Protein AF-A0A933F977-F1 (afdb_monomer)

Secondary structure (DSSP, 8-state):
-B-SSSPPPTT-GGGTSTTSPPPEEEE-----SSSSP-SS-S--EEEEEEEE-SS-EEEEEE---SS------TTT-PPPEEEEEEESSSSSPPPPTTT-BTTB-EEEEEEE---

Foldseek 3Di:
DEDADDDDDLPDCLCVDPVHFDKDKDFDAWDPPDPPTDHDDPWGIKIWGWYYYPPDIDIHIDTDDPDQQQDDDPPDGAWDKDKDKAWPDPDDDAADPVQGDVVGHIDIDMDTNYD

Nearest PDB structures (foldseek):
  7b04-assembly3_I  TM=8.102E-01  e=3.151E-04  Candidatus Kuenenia stuttgartensis
  4azr-assembly1_B  TM=4.625E-01  e=5.822E+00  Homo sapiens

Structure (mmCIF, N/CA/C/O backbone):
data_AF-A0A933F977-F1
#
_entry.id   AF-A0A933F977-F1
#
loop_
_atom_site.group_PDB
_atom_site.id
_atom_site.type_symbol
_atom_site.label_atom_id
_atom_site.label_alt_id
_atom_site.label_comp_id
_atom_site.label_asym_id
_atom_site.label_entity_id
_atom_site.label_seq_id
_atom_site.pdbx_PDB_ins_code
_atom_site.Cartn_x
_atom_site.Cartn_y
_atom_site.Cartn_z
_atom_site.occupancy
_atom_site.B_iso_or_equiv
_atom_site.auth_seq_id
_atom_site.auth_comp_id
_atom_site.auth_asym_id
_atom_site.auth_atom_id
_atom_site.pdbx_PDB_model_num
ATOM 1 N N . MET A 1 1 ? -6.586 -6.369 12.098 1.00 90.62 1 MET A N 1
ATOM 2 C CA . MET A 1 1 ? -6.447 -6.244 13.569 1.00 90.62 1 MET A CA 1
ATOM 3 C C . MET A 1 1 ? -7.157 -4.971 14.011 1.00 90.62 1 MET A C 1
ATOM 5 O O . MET A 1 1 ? -7.206 -4.042 13.213 1.00 90.62 1 MET A O 1
ATOM 9 N N . THR A 1 2 ? -7.728 -4.933 15.217 1.00 93.75 2 THR A N 1
ATOM 10 C CA . THR A 1 2 ? -8.335 -3.710 15.776 1.00 93.75 2 THR A CA 1
ATOM 11 C C . THR A 1 2 ? -7.448 -3.184 16.901 1.00 93.75 2 THR A C 1
ATOM 13 O O . THR A 1 2 ? -6.996 -3.985 17.719 1.00 93.75 2 THR A O 1
ATOM 16 N N . VAL A 1 3 ? -7.206 -1.876 16.943 1.00 93.94 3 VAL A N 1
ATOM 17 C CA . VAL A 1 3 ? -6.498 -1.192 18.038 1.00 93.94 3 VAL A CA 1
ATOM 18 C C . VAL A 1 3 ? -7.457 -0.266 18.783 1.00 93.94 3 VAL A C 1
ATOM 20 O O . VAL A 1 3 ? -8.381 0.278 18.185 1.00 93.94 3 VAL A O 1
ATOM 23 N N . SER A 1 4 ? -7.258 -0.104 20.091 1.00 90.12 4 SER A N 1
ATOM 24 C CA . SER A 1 4 ? -8.138 0.690 20.964 1.00 90.12 4 SER A CA 1
ATOM 25 C C . SER A 1 4 ? -7.780 2.180 21.039 1.00 90.12 4 SER A C 1
ATOM 27 O O . SER A 1 4 ? -8.448 2.929 21.739 1.00 90.12 4 SER A O 1
ATOM 29 N N . GLY A 1 5 ? -6.705 2.608 20.380 1.00 90.00 5 GLY A N 1
ATOM 30 C CA . GLY A 1 5 ? -6.194 3.979 20.419 1.00 90.00 5 GLY A CA 1
ATOM 31 C C . GLY A 1 5 ? -5.757 4.466 19.035 1.00 90.00 5 GLY A C 1
ATOM 32 O O . GLY A 1 5 ? -6.138 3.849 18.034 1.00 90.00 5 GLY A O 1
ATOM 33 N N . PRO A 1 6 ? -4.964 5.553 18.961 1.00 92.94 6 PRO A N 1
ATOM 34 C CA . PRO A 1 6 ? -4.439 6.038 17.689 1.00 92.94 6 PRO A CA 1
ATOM 35 C C . PRO A 1 6 ? -3.586 4.962 17.016 1.00 92.94 6 PRO A C 1
ATOM 37 O O . PRO A 1 6 ? -2.888 4.192 17.684 1.00 92.94 6 PRO A O 1
ATOM 40 N N . ILE A 1 7 ? -3.647 4.906 15.687 1.00 95.69 7 ILE A N 1
ATOM 41 C 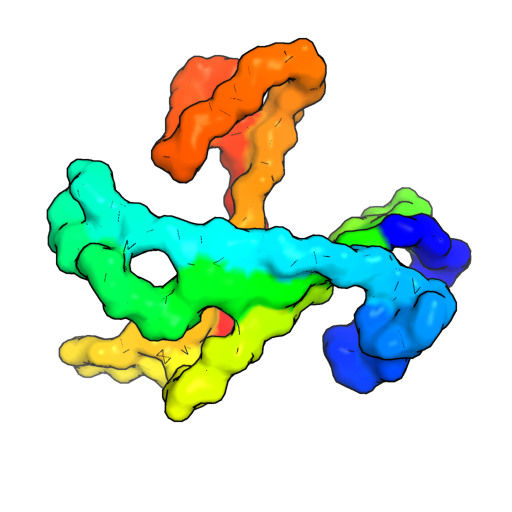CA . ILE A 1 7 ? -2.840 3.957 14.924 1.00 95.69 7 ILE A CA 1
ATOM 42 C C . ILE A 1 7 ? -1.362 4.386 15.003 1.00 95.69 7 ILE A C 1
ATOM 44 O O . ILE A 1 7 ? -1.061 5.551 14.731 1.00 95.69 7 ILE A O 1
ATOM 48 N N . PRO A 1 8 ? -0.429 3.478 15.356 1.00 94.25 8 PRO A N 1
ATOM 49 C CA . PRO A 1 8 ? 0.993 3.804 15.414 1.00 94.25 8 PRO A CA 1
ATOM 50 C C . PRO A 1 8 ? 1.556 4.262 14.065 1.00 94.25 8 PRO A C 1
ATOM 52 O O . PRO A 1 8 ? 1.159 3.770 13.006 1.00 94.25 8 PRO A O 1
ATOM 55 N N . GLY A 1 9 ? 2.523 5.180 14.108 1.00 93.81 9 GLY A N 1
ATOM 56 C CA . GLY A 1 9 ? 3.193 5.689 12.910 1.00 93.81 9 GLY A CA 1
ATOM 57 C C . GLY A 1 9 ? 3.961 4.603 12.146 1.00 93.81 9 GLY A C 1
ATOM 58 O O . GLY A 1 9 ? 4.246 3.530 12.673 1.00 93.81 9 GLY A O 1
ATOM 59 N N . ALA A 1 10 ? 4.331 4.888 10.896 1.00 90.94 10 ALA A N 1
ATOM 60 C CA . ALA A 1 10 ? 4.970 3.912 10.005 1.00 90.94 10 ALA A CA 1
ATOM 61 C C . ALA A 1 10 ? 6.310 3.349 10.532 1.00 90.94 10 ALA A C 1
ATOM 63 O O . ALA A 1 10 ? 6.654 2.212 10.231 1.00 90.94 10 ALA A O 1
ATOM 64 N N . GLY A 1 11 ? 7.057 4.120 11.331 1.00 93.19 11 GLY A N 1
ATOM 65 C CA . GLY A 1 11 ? 8.320 3.680 11.940 1.00 93.19 11 GLY A CA 1
ATOM 66 C C . GLY A 1 11 ? 8.170 2.885 13.243 1.00 93.19 11 GLY A C 1
ATOM 67 O O . GLY A 1 11 ? 9.178 2.516 13.841 1.00 93.19 11 GLY A O 1
ATOM 68 N N . ASP A 1 12 ? 6.944 2.656 13.721 1.00 96.31 12 ASP A N 1
ATOM 69 C CA . ASP A 1 12 ? 6.707 1.997 15.004 1.00 96.31 12 ASP A CA 1
ATOM 70 C C . ASP A 1 12 ? 6.934 0.468 14.916 1.00 96.31 12 ASP A C 1
ATOM 72 O O . ASP A 1 12 ? 6.395 -0.179 14.008 1.00 96.31 12 ASP A O 1
ATOM 76 N N . PRO A 1 13 ? 7.669 -0.152 15.865 1.00 95.50 13 PRO A N 1
ATOM 77 C CA . PRO A 1 13 ? 7.867 -1.604 15.907 1.00 95.50 13 PRO A CA 1
ATOM 78 C C . PRO A 1 13 ? 6.573 -2.420 15.975 1.00 95.50 13 PRO A C 1
ATOM 80 O O . PRO A 1 13 ? 6.586 -3.609 15.657 1.00 95.50 13 PRO A O 1
ATOM 83 N N . PHE A 1 14 ? 5.452 -1.811 16.370 1.00 95.31 14 PHE A N 1
ATOM 84 C CA . PHE A 1 14 ? 4.122 -2.411 16.341 1.00 95.31 14 PHE A CA 1
ATOM 85 C C . PHE A 1 14 ? 3.852 -3.184 15.043 1.00 95.31 14 PHE A C 1
ATOM 87 O O . PHE A 1 14 ? 3.374 -4.318 15.107 1.00 95.31 14 PHE A O 1
ATOM 94 N N . TRP A 1 15 ? 4.219 -2.621 13.885 1.00 95.88 15 TRP A N 1
ATOM 95 C CA . TRP A 1 15 ? 3.963 -3.216 12.571 1.00 95.88 15 TRP A CA 1
ATOM 96 C C . TRP A 1 15 ? 4.728 -4.517 12.314 1.00 95.88 15 TRP A C 1
ATOM 98 O O . TRP A 1 15 ? 4.240 -5.356 11.565 1.00 95.88 15 TRP A O 1
ATOM 108 N N . THR A 1 16 ? 5.897 -4.709 12.925 1.00 94.56 16 THR A N 1
ATOM 109 C CA . THR A 1 16 ? 6.760 -5.888 12.713 1.00 94.56 16 THR A CA 1
ATOM 110 C C . THR A 1 16 ? 6.856 -6.793 13.941 1.00 94.56 16 THR A C 1
ATOM 112 O O . THR A 1 16 ? 7.468 -7.860 13.884 1.00 94.56 16 THR A O 1
ATOM 115 N N . SER A 1 17 ? 6.242 -6.394 15.056 1.00 93.75 17 SER A N 1
ATOM 116 C CA . SER A 1 17 ? 6.259 -7.158 16.299 1.00 93.75 17 SER A CA 1
ATOM 117 C C . SER A 1 17 ? 5.462 -8.471 16.188 1.00 93.75 17 SER A C 1
ATOM 119 O O . SER A 1 17 ? 4.456 -8.524 15.477 1.00 93.75 17 SER A O 1
ATOM 121 N N . PRO A 1 18 ? 5.825 -9.528 16.944 1.00 91.31 18 PRO A N 1
ATOM 122 C CA . PRO A 1 18 ? 5.075 -10.790 16.946 1.00 91.31 18 PRO A CA 1
ATOM 123 C C . PRO A 1 18 ? 3.596 -10.664 17.352 1.00 91.31 18 PRO A C 1
ATOM 125 O O . PRO A 1 18 ? 2.782 -11.493 16.957 1.00 91.31 18 PRO A O 1
ATOM 128 N N . G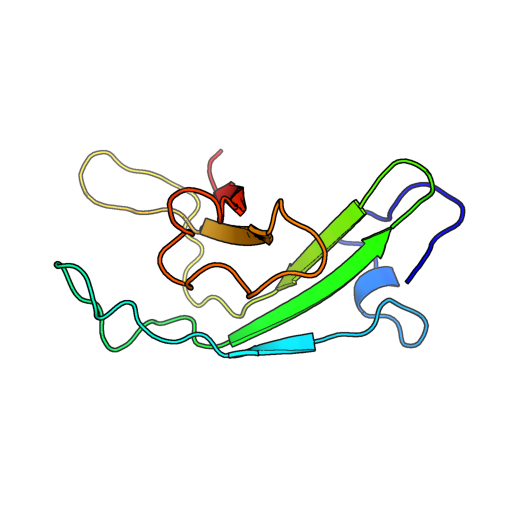LY A 1 19 ? 3.245 -9.644 18.145 1.00 91.31 19 GLY A N 1
ATOM 129 C CA . GLY A 1 19 ? 1.862 -9.328 18.531 1.00 91.31 19 GLY A CA 1
ATOM 130 C C . GLY A 1 19 ? 1.170 -8.313 17.614 1.00 91.31 19 GLY A C 1
ATOM 131 O O . GLY A 1 19 ? 0.058 -7.880 17.916 1.00 91.31 19 GLY A O 1
ATOM 132 N N . GLY A 1 20 ? 1.840 -7.900 16.539 1.00 93.38 20 GLY A N 1
ATOM 133 C CA . GLY A 1 20 ? 1.376 -6.899 15.594 1.00 93.38 20 GLY A CA 1
ATOM 134 C C . GLY A 1 20 ? 0.367 -7.428 14.571 1.00 93.38 20 GLY A C 1
ATOM 135 O O . GLY A 1 20 ? -0.104 -8.570 14.642 1.00 93.38 20 GLY A O 1
ATOM 136 N N . PRO A 1 21 ? 0.005 -6.592 13.586 1.00 96.31 21 PRO A N 1
ATOM 137 C CA . PRO A 1 21 ? -0.918 -6.989 12.540 1.00 96.31 21 PRO A CA 1
ATOM 138 C C . PRO A 1 21 ? -0.322 -8.075 11.647 1.00 96.31 21 PRO A C 1
ATOM 140 O O . PRO A 1 21 ? 0.850 -8.051 11.283 1.00 96.31 21 PRO A O 1
ATOM 143 N N . ARG A 1 22 ? -1.179 -9.014 11.237 1.00 95.69 22 ARG A N 1
ATOM 144 C CA . ARG A 1 22 ? -0.804 -10.084 10.314 1.00 95.69 22 ARG A CA 1
ATOM 145 C C . ARG A 1 22 ? -0.300 -9.509 8.991 1.00 95.69 22 ARG A C 1
ATOM 147 O O . ARG A 1 22 ? -0.992 -8.708 8.364 1.00 95.69 22 ARG A O 1
ATOM 154 N N . GLU A 1 23 ? 0.850 -10.007 8.558 1.00 96.06 23 GLU A N 1
ATOM 155 C CA . GLU A 1 23 ? 1.394 -9.760 7.228 1.00 96.06 23 GLU A CA 1
ATOM 156 C C . GLU A 1 23 ? 0.731 -10.647 6.173 1.00 96.06 23 GLU A C 1
ATOM 158 O O . GLU A 1 23 ? 0.498 -11.843 6.384 1.00 96.06 23 GLU A O 1
ATOM 163 N N . ILE A 1 24 ? 0.446 -10.045 5.022 1.00 96.44 24 ILE A N 1
ATOM 164 C CA . ILE A 1 24 ? 0.044 -10.730 3.800 1.00 96.44 24 ILE A CA 1
ATOM 165 C C . ILE A 1 24 ? 1.002 -10.309 2.688 1.00 96.44 24 ILE A C 1
ATOM 167 O O . ILE A 1 24 ? 1.156 -9.126 2.400 1.00 96.44 24 ILE A O 1
ATOM 171 N N . ALA A 1 25 ? 1.613 -11.297 2.046 1.00 96.38 25 ALA A N 1
ATOM 172 C CA . ALA A 1 25 ? 2.348 -11.112 0.807 1.00 96.38 25 ALA A CA 1
ATOM 173 C C . ALA A 1 25 ? 1.371 -11.015 -0.373 1.00 96.38 25 ALA A C 1
ATOM 175 O O . ALA A 1 25 ? 0.544 -11.910 -0.557 1.00 96.38 25 ALA A O 1
ATOM 176 N N . ALA A 1 26 ? 1.496 -9.964 -1.180 1.00 94.75 26 ALA A N 1
ATOM 177 C CA . ALA A 1 26 ? 0.813 -9.836 -2.459 1.00 94.75 26 ALA A CA 1
ATOM 178 C C . ALA A 1 26 ? 1.842 -9.889 -3.592 1.00 94.75 26 ALA A C 1
ATOM 180 O O . ALA A 1 26 ? 2.754 -9.064 -3.650 1.00 94.75 26 ALA A O 1
ATOM 181 N N . GLU A 1 27 ? 1.690 -10.871 -4.477 1.00 94.81 27 GLU A N 1
ATOM 182 C CA . GLU A 1 27 ? 2.484 -10.983 -5.701 1.00 94.81 27 GLU A CA 1
ATOM 183 C C . GLU A 1 27 ? 1.915 -10.029 -6.761 1.00 94.81 27 GLU A C 1
ATOM 185 O O . GLU A 1 27 ? 0.697 -9.933 -6.941 1.00 94.81 27 GLU A O 1
ATOM 190 N N . LEU A 1 28 ? 2.795 -9.317 -7.460 1.00 92.19 28 LEU A N 1
ATOM 191 C CA . LEU A 1 28 ? 2.447 -8.328 -8.474 1.00 92.19 28 LEU A CA 1
ATOM 192 C C . LEU A 1 28 ? 2.770 -8.857 -9.872 1.00 92.19 28 LEU A C 1
ATOM 194 O O . LEU A 1 28 ? 3.882 -9.306 -10.153 1.00 92.19 28 LEU A O 1
ATOM 198 N N . GLY A 1 29 ? 1.781 -8.771 -10.760 1.00 89.06 29 GLY A N 1
ATOM 199 C CA . GLY A 1 29 ? 1.937 -9.060 -12.182 1.00 89.06 29 GLY A CA 1
ATOM 200 C C . GLY A 1 29 ? 2.170 -7.791 -13.011 1.00 89.06 29 GLY A C 1
ATOM 201 O O . GLY A 1 29 ? 1.751 -6.706 -12.604 1.00 89.06 29 GLY A O 1
ATOM 202 N N . PRO A 1 30 ? 2.804 -7.905 -14.191 1.00 88.38 30 PRO A N 1
ATOM 203 C CA . PRO A 1 30 ? 2.920 -6.793 -15.128 1.00 88.38 30 PRO A CA 1
ATOM 204 C C . PRO A 1 30 ? 1.555 -6.347 -15.669 1.00 88.38 30 PRO A C 1
ATOM 206 O O . PRO A 1 30 ? 0.668 -7.171 -15.904 1.00 88.38 30 PRO A O 1
ATOM 209 N N . GLN A 1 31 ? 1.423 -5.053 -15.977 1.00 84.75 31 GLN A N 1
ATOM 210 C CA . GLN A 1 31 ? 0.341 -4.569 -16.833 1.00 84.75 31 GLN A CA 1
ATOM 211 C C . GLN A 1 31 ? 0.674 -4.892 -18.297 1.00 84.75 31 GLN A C 1
ATOM 213 O O . GLN A 1 31 ? 1.598 -4.319 -18.877 1.00 84.75 31 GLN A O 1
ATOM 218 N N . LEU A 1 32 ? -0.085 -5.816 -18.890 1.00 85.12 32 LEU A N 1
ATOM 219 C CA . LEU A 1 32 ? 0.086 -6.275 -20.274 1.00 85.12 32 LEU A CA 1
ATOM 220 C C . LEU A 1 32 ? -1.100 -5.920 -21.185 1.00 85.12 32 LEU A C 1
ATOM 222 O O . LEU A 1 32 ? -1.069 -6.228 -22.372 1.00 85.12 32 LEU A O 1
ATOM 226 N N . ILE A 1 33 ? -2.151 -5.282 -20.666 1.00 82.81 33 ILE A N 1
ATOM 227 C CA . ILE A 1 33 ? -3.376 -5.004 -21.433 1.00 82.81 33 ILE A CA 1
ATOM 228 C C . ILE A 1 33 ? -3.235 -3.725 -22.272 1.00 82.81 33 ILE A C 1
ATOM 230 O O . ILE A 1 33 ? -3.680 -3.677 -23.415 1.00 82.81 33 ILE A O 1
ATOM 234 N N . THR A 1 34 ? -2.606 -2.687 -21.719 1.00 74.31 34 THR A N 1
ATOM 235 C CA . THR A 1 34 ? -2.502 -1.353 -22.332 1.00 74.31 34 THR A CA 1
ATOM 236 C C . THR A 1 34 ? -1.067 -1.040 -22.744 1.0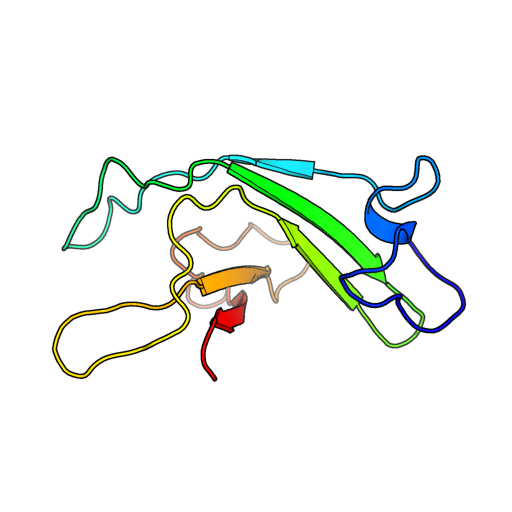0 74.31 34 THR A C 1
ATOM 238 O O . THR A 1 34 ? -0.143 -1.298 -21.978 1.00 74.31 34 THR A O 1
ATOM 241 N N . ASN A 1 35 ? -0.872 -0.437 -23.921 1.00 80.31 35 ASN A N 1
ATOM 242 C CA . ASN A 1 35 ? 0.432 0.091 -24.333 1.00 80.31 35 ASN A CA 1
ATOM 243 C C . ASN A 1 35 ? 0.708 1.460 -23.682 1.00 80.31 35 ASN A C 1
ATOM 245 O O . ASN A 1 35 ? -0.223 2.262 -23.584 1.00 80.31 35 ASN A O 1
ATOM 249 N N . PRO A 1 36 ? 1.966 1.770 -23.314 1.00 79.88 36 PRO A N 1
ATOM 250 C CA . PRO A 1 36 ? 3.157 0.917 -23.411 1.00 79.88 36 PRO A CA 1
ATOM 251 C C . PRO A 1 36 ? 3.169 -0.209 -22.362 1.00 79.88 36 PRO A C 1
ATOM 253 O O . PRO A 1 36 ? 2.807 0.002 -21.209 1.00 79.88 36 PRO A O 1
ATOM 256 N N . GLN A 1 37 ? 3.601 -1.405 -22.769 1.00 83.69 37 GLN A N 1
ATOM 257 C CA . GLN A 1 37 ? 3.713 -2.569 -21.884 1.00 83.69 37 GLN A CA 1
ATOM 258 C C . GLN A 1 37 ? 5.075 -2.608 -21.185 1.00 83.69 37 GLN A C 1
ATOM 260 O O . GLN A 1 37 ? 6.102 -2.296 -21.789 1.00 83.69 37 GLN A O 1
ATOM 265 N N . TRP A 1 38 ? 5.090 -3.086 -19.939 1.00 80.25 38 TRP A N 1
ATOM 266 C CA . TRP A 1 38 ? 6.316 -3.357 -19.187 1.00 80.25 38 TRP A CA 1
ATOM 267 C C . TRP A 1 38 ? 6.272 -4.780 -18.603 1.00 80.25 38 TRP A C 1
ATOM 269 O O . TRP A 1 38 ? 5.765 -4.986 -17.499 1.00 80.25 38 TRP A O 1
ATOM 279 N N . PRO A 1 39 ? 6.766 -5.796 -19.334 1.00 83.81 39 PRO A N 1
ATOM 280 C CA . PRO A 1 39 ? 6.559 -7.197 -18.965 1.00 83.81 39 PRO A CA 1
ATOM 281 C C . PRO A 1 39 ? 7.396 -7.675 -17.773 1.00 83.81 39 PRO A C 1
ATOM 283 O O . PRO A 1 39 ? 7.056 -8.687 -17.167 1.00 83.81 39 PRO A O 1
ATOM 286 N N . ASN A 1 40 ? 8.478 -6.974 -17.421 1.00 85.62 40 ASN A N 1
ATOM 287 C CA . ASN A 1 40 ? 9.358 -7.352 -16.312 1.00 85.62 40 ASN A CA 1
ATOM 288 C C . ASN A 1 40 ? 9.470 -6.211 -15.285 1.00 85.62 40 ASN A C 1
ATOM 290 O O . ASN A 1 40 ? 10.486 -5.511 -15.271 1.00 85.62 40 ASN A O 1
ATOM 294 N N . PRO A 1 41 ? 8.430 -5.972 -14.464 1.00 86.81 41 PRO A N 1
ATOM 295 C CA . PRO A 1 41 ? 8.475 -4.963 -13.411 1.00 86.81 41 PRO A CA 1
ATOM 296 C C . PRO A 1 41 ? 9.579 -5.297 -12.402 1.00 86.81 41 PRO A C 1
ATOM 298 O O . PRO A 1 41 ? 9.838 -6.470 -12.115 1.00 86.81 41 PRO A O 1
ATOM 301 N N . SER A 1 42 ? 10.241 -4.259 -11.887 1.00 88.75 42 SER A N 1
ATOM 302 C CA . SER A 1 42 ? 11.272 -4.384 -10.851 1.00 88.75 42 SER A CA 1
ATOM 303 C C . SER A 1 42 ? 10.674 -4.893 -9.539 1.00 88.75 42 SER A C 1
ATOM 305 O O . SER A 1 42 ? 11.231 -5.799 -8.924 1.00 88.75 42 SER A O 1
ATOM 307 N N . ILE A 1 43 ? 9.502 -4.375 -9.165 1.00 92.25 43 ILE A N 1
ATOM 308 C CA . ILE A 1 43 ? 8.772 -4.780 -7.963 1.00 92.25 43 ILE A CA 1
ATOM 309 C C . ILE A 1 43 ? 7.788 -5.895 -8.311 1.00 92.25 43 ILE A C 1
ATOM 311 O O . ILE A 1 43 ? 6.869 -5.713 -9.109 1.00 92.25 43 ILE A O 1
ATOM 315 N N . LYS A 1 44 ? 7.983 -7.065 -7.700 1.00 93.31 44 LYS A N 1
ATOM 316 C CA . LYS A 1 44 ? 7.179 -8.276 -7.956 1.00 93.31 44 LYS A CA 1
ATOM 317 C C . LYS A 1 44 ? 6.347 -8.706 -6.761 1.00 93.31 44 LYS A C 1
ATOM 319 O O . LYS A 1 44 ? 5.502 -9.581 -6.890 1.00 93.31 44 LYS A O 1
ATOM 324 N N . LYS A 1 45 ? 6.586 -8.101 -5.602 1.00 95.12 45 LYS A N 1
ATOM 325 C CA . LYS A 1 45 ? 5.959 -8.486 -4.350 1.00 95.12 45 LYS A CA 1
ATOM 326 C C . LYS A 1 45 ? 5.910 -7.308 -3.398 1.00 95.12 45 LYS A C 1
ATOM 328 O O . LYS A 1 45 ? 6.870 -6.546 -3.310 1.00 95.12 45 LYS A O 1
ATOM 333 N N . VAL A 1 46 ? 4.814 -7.212 -2.657 1.00 96.75 46 VAL A N 1
ATOM 334 C CA . VAL A 1 46 ? 4.652 -6.267 -1.550 1.00 96.75 46 VAL A CA 1
ATOM 335 C C . VAL A 1 46 ? 4.153 -7.002 -0.311 1.00 96.75 46 VAL A C 1
ATOM 337 O O . VAL A 1 46 ? 3.403 -7.978 -0.408 1.00 96.75 46 VAL A O 1
ATOM 340 N N . ALA A 1 47 ? 4.570 -6.542 0.861 1.00 97.00 47 ALA A N 1
ATOM 341 C CA . ALA A 1 47 ? 4.049 -6.985 2.145 1.00 97.00 47 ALA A CA 1
ATOM 342 C C . ALA A 1 47 ? 3.020 -5.970 2.651 1.00 97.00 47 ALA A C 1
ATOM 344 O O . ALA A 1 47 ? 3.281 -4.767 2.696 1.00 97.00 47 ALA A O 1
ATOM 345 N N . LEU A 1 48 ? 1.846 -6.464 3.032 1.00 96.81 48 LEU A N 1
ATOM 346 C CA . LEU A 1 48 ? 0.709 -5.670 3.479 1.00 96.81 48 LEU A CA 1
ATOM 347 C C . LEU A 1 48 ? 0.341 -6.037 4.910 1.00 96.81 48 LEU A C 1
ATOM 349 O O . LEU A 1 48 ? 0.231 -7.215 5.258 1.00 96.81 48 LEU A O 1
ATOM 353 N N . ARG A 1 49 ? 0.070 -5.024 5.726 1.00 97.19 49 ARG A N 1
ATOM 354 C CA . ARG A 1 49 ? -0.549 -5.166 7.047 1.00 97.19 49 ARG A CA 1
ATOM 355 C C . ARG A 1 49 ? -1.675 -4.154 7.169 1.00 97.19 49 ARG A C 1
ATOM 357 O O . ARG A 1 49 ? -1.541 -3.025 6.716 1.00 97.19 49 ARG A O 1
ATOM 364 N N . ALA A 1 50 ? -2.786 -4.549 7.782 1.00 96.38 50 ALA A N 1
ATOM 365 C CA . ALA A 1 50 ? -3.950 -3.680 7.924 1.00 96.38 50 ALA A CA 1
ATOM 366 C C . ALA A 1 50 ? -4.464 -3.648 9.364 1.00 96.38 50 ALA A C 1
ATOM 368 O O . ALA A 1 50 ? -4.674 -4.684 10.019 1.00 96.38 50 ALA A O 1
ATOM 369 N N . VAL A 1 51 ? -4.700 -2.433 9.840 1.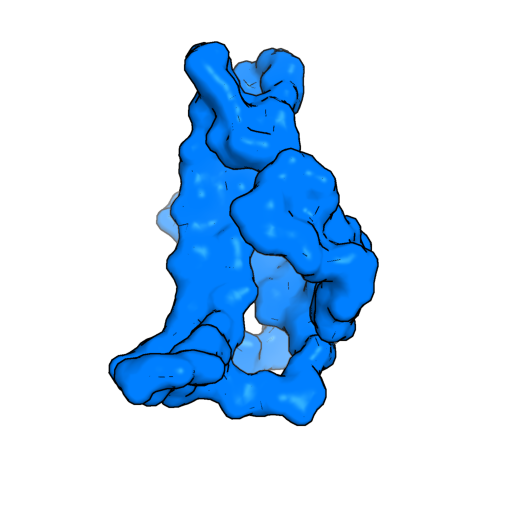00 97.00 51 VAL A N 1
ATOM 370 C CA . VAL A 1 51 ? -5.198 -2.147 11.182 1.00 97.00 51 VAL A CA 1
ATOM 371 C C . VAL A 1 51 ? -6.324 -1.141 11.078 1.00 97.00 51 VAL A C 1
ATOM 373 O O . VAL A 1 51 ? -6.296 -0.252 10.233 1.00 97.00 51 VAL A O 1
ATOM 376 N N . ARG A 1 52 ? -7.317 -1.285 11.948 1.00 96.31 52 ARG A N 1
ATOM 377 C CA . ARG A 1 52 ? -8.362 -0.283 12.124 1.00 96.31 52 ARG A CA 1
ATOM 378 C C . ARG A 1 52 ? -8.470 0.126 13.587 1.00 96.31 52 ARG A C 1
ATOM 380 O O . ARG A 1 52 ? -8.258 -0.710 14.469 1.00 96.31 52 ARG A O 1
ATOM 387 N N . SER A 1 53 ? -8.826 1.374 13.824 1.00 95.00 53 SER A N 1
ATOM 388 C CA . SER A 1 53 ? -9.338 1.864 15.101 1.00 95.00 53 SER A CA 1
ATOM 389 C C . SER A 1 53 ? -10.861 2.028 14.998 1.00 95.00 53 SER A C 1
ATOM 391 O O . SER A 1 53 ? -11.494 1.490 14.083 1.00 95.00 53 SER A O 1
ATOM 393 N N . GLU A 1 54 ? -11.470 2.739 15.945 1.00 93.31 54 GLU A N 1
ATOM 394 C CA . GLU A 1 54 ? -12.892 3.091 15.875 1.00 93.31 54 GLU A CA 1
ATOM 395 C C . GLU A 1 54 ? -13.198 4.106 14.762 1.00 93.31 54 GLU A C 1
ATOM 397 O O . GLU A 1 54 ? -14.296 4.089 14.211 1.00 93.31 54 GLU A O 1
ATOM 402 N N . SER A 1 55 ? -12.230 4.955 14.405 1.00 93.94 55 SER A N 1
ATOM 403 C CA . SER A 1 55 ? -12.415 6.070 13.466 1.00 93.94 55 SER A CA 1
ATOM 404 C C . SER A 1 55 ? -11.538 5.996 12.217 1.00 93.94 55 SER A C 1
ATOM 406 O O . SER A 1 55 ? -11.785 6.729 11.264 1.00 93.94 55 SER A O 1
ATOM 408 N N . GLU A 1 56 ? -10.513 5.144 12.205 1.00 95.12 56 GLU A N 1
ATOM 409 C CA . GLU A 1 56 ? -9.497 5.125 11.153 1.00 95.12 56 GLU A CA 1
ATOM 410 C C . GLU A 1 56 ? -9.194 3.707 10.678 1.00 95.12 56 GLU A C 1
ATOM 412 O O . GLU A 1 56 ? -9.362 2.716 11.393 1.00 95.12 56 GLU A O 1
ATOM 417 N N . ILE A 1 57 ? -8.678 3.618 9.459 1.00 94.94 57 ILE A N 1
ATOM 418 C CA . ILE A 1 57 ? -8.047 2.419 8.924 1.00 94.94 57 ILE A CA 1
ATOM 419 C C . ILE A 1 57 ? -6.698 2.820 8.341 1.00 94.94 57 ILE A C 1
ATOM 421 O O . ILE A 1 57 ? -6.577 3.841 7.668 1.00 94.94 57 ILE A O 1
ATOM 425 N N . ALA A 1 58 ? -5.692 1.994 8.590 1.00 95.75 58 ALA A N 1
ATOM 426 C CA . ALA A 1 58 ? -4.372 2.141 8.014 1.00 95.75 58 ALA A CA 1
ATOM 427 C C . ALA A 1 58 ? -3.965 0.846 7.324 1.00 95.75 58 ALA A C 1
ATOM 429 O O . ALA A 1 58 ? -4.163 -0.260 7.846 1.00 95.75 58 ALA A O 1
ATOM 430 N N . VAL A 1 59 ? -3.358 1.011 6.154 1.00 96.50 59 VAL A N 1
ATOM 431 C CA . VAL A 1 59 ? -2.691 -0.063 5.431 1.00 96.50 59 VAL A CA 1
ATOM 432 C C . VAL A 1 59 ? -1.214 0.277 5.385 1.00 96.50 59 VAL A C 1
ATOM 434 O O . VAL A 1 59 ? -0.812 1.283 4.809 1.00 96.50 59 VAL A O 1
AT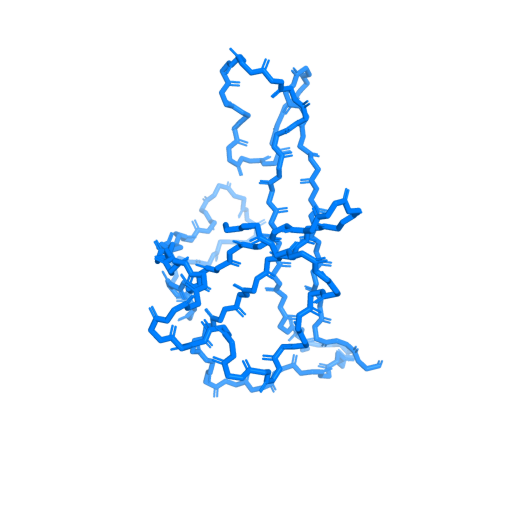OM 437 N N . PHE A 1 60 ? -0.418 -0.565 6.023 1.00 96.50 60 PHE A N 1
ATOM 438 C CA . PHE A 1 60 ? 1.027 -0.479 6.012 1.00 96.50 60 PHE A CA 1
ATOM 439 C C . PHE A 1 60 ? 1.558 -1.359 4.886 1.00 96.50 60 PHE A C 1
ATOM 441 O O . PHE A 1 60 ? 1.307 -2.568 4.863 1.00 96.50 60 PHE A O 1
ATOM 448 N N . VAL A 1 61 ? 2.252 -0.729 3.943 1.00 96.06 61 VAL A N 1
ATOM 449 C CA . VAL A 1 61 ? 2.790 -1.365 2.740 1.00 96.06 61 VAL A CA 1
ATOM 450 C C . VAL A 1 61 ? 4.307 -1.284 2.785 1.00 96.06 61 VAL A C 1
ATOM 452 O O . VAL A 1 61 ? 4.860 -0.223 3.061 1.00 96.06 61 VAL A O 1
ATOM 455 N N . GLN A 1 62 ? 4.970 -2.401 2.506 1.00 94.88 62 GLN A N 1
ATOM 456 C CA . GLN A 1 62 ? 6.422 -2.471 2.371 1.00 94.88 62 GLN A CA 1
ATOM 457 C C . GLN A 1 62 ? 6.793 -3.211 1.092 1.00 94.88 62 GLN A C 1
ATOM 459 O O . GLN A 1 62 ? 6.169 -4.216 0.742 1.00 94.88 62 GLN A O 1
ATOM 464 N N . TRP A 1 63 ? 7.834 -2.739 0.422 1.00 94.31 63 TRP A N 1
ATOM 465 C CA . TRP A 1 63 ? 8.463 -3.410 -0.707 1.00 94.31 63 TRP A CA 1
ATOM 466 C C . TRP A 1 63 ? 9.970 -3.184 -0.650 1.00 94.31 63 TRP A C 1
ATOM 468 O O . TRP A 1 63 ? 10.436 -2.223 -0.039 1.00 94.31 63 TRP A O 1
ATOM 478 N N . GLU A 1 64 ? 10.728 -4.103 -1.240 1.00 92.50 64 GLU A N 1
ATOM 479 C CA . GLU A 1 64 ? 12.156 -3.893 -1.457 1.00 92.50 64 GLU A CA 1
ATOM 480 C C . GLU A 1 64 ? 12.330 -3.009 -2.681 1.00 92.50 64 GLU A C 1
ATOM 482 O O . GLU A 1 64 ? 11.833 -3.345 -3.756 1.00 92.50 64 GLU A O 1
ATOM 487 N N . ASP A 1 65 ? 13.040 -1.900 -2.513 1.00 89.19 65 ASP A N 1
ATOM 488 C CA . ASP A 1 65 ? 13.334 -0.973 -3.591 1.00 89.19 65 ASP A CA 1
ATOM 489 C C . ASP A 1 65 ? 14.840 -0.852 -3.804 1.00 89.19 65 ASP A C 1
ATOM 491 O O . ASP A 1 65 ? 15.609 -0.716 -2.850 1.00 89.19 65 ASP A O 1
ATOM 495 N N . ALA A 1 66 ? 15.265 -0.921 -5.063 1.00 85.94 66 ALA A N 1
ATOM 496 C CA . ALA A 1 66 ? 16.668 -0.782 -5.438 1.00 85.94 66 ALA A CA 1
ATOM 497 C C . ALA A 1 66 ? 17.044 0.673 -5.756 1.00 85.94 66 ALA A C 1
ATOM 499 O O . ALA A 1 66 ? 18.236 0.982 -5.835 1.00 85.94 66 ALA A O 1
ATOM 500 N N . ALA A 1 67 ? 16.059 1.550 -5.966 1.00 82.75 67 ALA A N 1
ATOM 501 C CA . ALA A 1 67 ? 16.279 2.947 -6.298 1.00 82.75 67 ALA A CA 1
ATOM 502 C C . ALA A 1 67 ? 15.291 3.821 -5.524 1.00 82.75 67 ALA A C 1
ATOM 504 O O . ALA A 1 67 ? 14.095 3.726 -5.727 1.00 82.75 67 ALA A O 1
ATOM 505 N N . GLU A 1 68 ? 15.788 4.711 -4.667 1.00 79.25 68 GLU A N 1
ATOM 506 C CA . GLU A 1 68 ? 14.925 5.706 -4.028 1.00 79.25 68 GLU A CA 1
ATOM 507 C C . GLU A 1 68 ? 14.520 6.755 -5.074 1.00 79.25 68 GLU A C 1
ATOM 509 O O . GLU A 1 68 ? 15.370 7.489 -5.597 1.00 79.25 68 GLU A O 1
ATOM 514 N N . ASN A 1 69 ? 13.239 6.799 -5.447 1.00 78.12 69 ASN A N 1
ATOM 515 C CA . ASN A 1 69 ? 12.738 7.698 -6.484 1.00 78.12 69 ASN A CA 1
ATOM 516 C C . ASN A 1 69 ? 11.729 8.692 -5.892 1.00 78.12 69 ASN A C 1
ATOM 518 O O . ASN A 1 69 ? 10.513 8.529 -5.984 1.00 78.12 69 ASN A O 1
ATOM 522 N N . THR A 1 70 ? 12.256 9.766 -5.297 1.00 75.50 70 THR A N 1
ATOM 523 C CA . THR A 1 70 ? 11.482 10.816 -4.604 1.00 75.50 70 THR A CA 1
ATOM 524 C C . THR A 1 70 ? 11.385 12.135 -5.381 1.00 75.50 70 THR A C 1
ATOM 526 O O . THR A 1 70 ? 10.532 12.972 -5.083 1.00 75.50 70 THR A O 1
ATOM 529 N N . GLU A 1 71 ? 12.224 12.338 -6.401 1.00 70.38 71 GLU A N 1
ATOM 530 C CA . GLU A 1 71 ? 12.237 13.551 -7.222 1.00 70.38 71 GLU A CA 1
ATOM 531 C C . GLU A 1 71 ? 11.568 13.324 -8.583 1.00 70.38 71 GLU A C 1
ATOM 533 O O . GLU A 1 71 ? 11.876 12.379 -9.307 1.00 70.38 71 GLU A O 1
ATOM 538 N N . SER A 1 72 ? 10.678 14.243 -8.964 1.00 67.50 72 SER A N 1
ATOM 539 C CA . SER A 1 72 ? 10.100 14.291 -10.308 1.00 67.50 72 SER A CA 1
ATOM 540 C C . SER A 1 72 ? 10.794 15.387 -11.115 1.00 67.50 72 SER A C 1
ATOM 542 O O . SER A 1 72 ? 10.493 16.569 -10.947 1.00 67.50 72 SER A O 1
ATOM 544 N N . THR A 1 73 ? 11.699 15.020 -12.023 1.00 59.62 73 THR A N 1
ATOM 545 C CA . THR A 1 73 ? 12.341 15.982 -12.933 1.00 59.62 73 THR A CA 1
ATOM 546 C C . THR A 1 73 ? 11.532 16.159 -14.227 1.00 59.62 73 THR A C 1
ATOM 548 O O . THR A 1 73 ? 11.069 15.168 -14.809 1.00 59.62 73 THR A O 1
ATOM 551 N N . PRO A 1 74 ? 11.355 17.402 -14.732 1.00 57.81 74 PRO A N 1
ATOM 552 C CA . PRO A 1 74 ? 10.765 17.624 -16.047 1.00 57.81 74 PRO A CA 1
ATOM 553 C C . PRO A 1 74 ? 11.612 16.933 -17.121 1.00 57.81 74 PRO A C 1
ATOM 555 O O . PRO A 1 74 ? 12.725 17.363 -17.412 1.00 57.81 74 PRO A O 1
ATOM 558 N N . GLY A 1 75 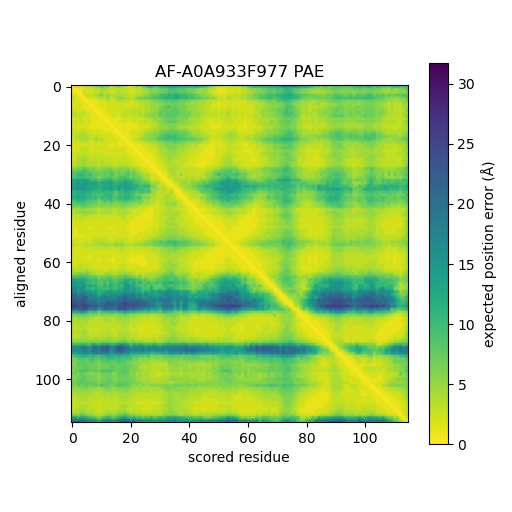? 11.085 15.856 -17.705 1.00 63.03 75 GLY A N 1
AT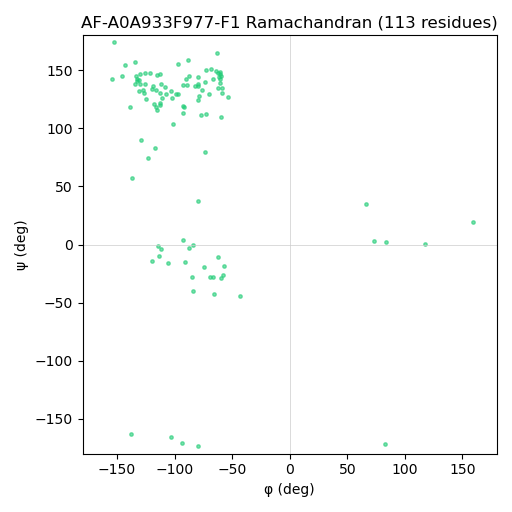OM 559 C CA . GLY A 1 75 ? 11.738 15.148 -18.806 1.00 63.03 75 GLY A CA 1
ATOM 560 C C . GLY A 1 75 ? 12.148 13.698 -18.551 1.00 63.03 75 GLY A C 1
ATOM 561 O O . GLY A 1 75 ? 12.647 13.097 -19.499 1.00 63.03 75 GLY A O 1
ATOM 562 N N . GLY A 1 76 ? 11.907 13.090 -17.375 1.00 57.16 76 GLY A N 1
ATOM 563 C CA . GLY A 1 76 ? 12.006 11.620 -17.329 1.00 57.16 76 GLY A CA 1
ATOM 564 C C . GLY A 1 76 ? 12.226 10.868 -16.020 1.00 57.16 76 GLY A C 1
ATOM 565 O O . GLY A 1 76 ? 12.637 9.714 -16.117 1.00 57.16 76 GLY A O 1
ATOM 566 N N . GLN A 1 77 ? 11.963 11.420 -14.833 1.00 66.62 77 GLN A N 1
ATOM 567 C CA . GLN A 1 77 ? 11.972 10.601 -13.608 1.00 66.62 77 GLN A CA 1
ATOM 568 C C . GLN A 1 77 ? 10.572 10.479 -13.015 1.00 66.62 77 GLN A C 1
ATOM 570 O O . GLN A 1 77 ? 9.905 11.474 -12.736 1.00 66.62 77 GLN A O 1
ATOM 575 N N . TYR A 1 78 ? 10.124 9.230 -12.888 1.00 78.00 78 TYR A N 1
ATOM 576 C CA . TYR A 1 78 ? 8.898 8.863 -12.195 1.00 78.00 78 TYR A CA 1
ATOM 577 C C . TYR A 1 78 ? 9.228 8.600 -10.734 1.00 78.00 78 TYR A C 1
ATOM 579 O O . TYR A 1 78 ? 10.273 8.031 -10.435 1.00 78.00 78 TYR A O 1
ATOM 587 N N . THR A 1 79 ? 8.325 9.003 -9.849 1.00 87.81 79 THR A N 1
ATOM 588 C CA . THR A 1 79 ? 8.452 8.749 -8.419 1.00 87.81 79 THR A CA 1
ATOM 589 C C . THR A 1 79 ? 7.842 7.413 -8.029 1.00 87.81 79 THR A C 1
ATOM 591 O O . THR A 1 79 ? 6.956 6.903 -8.734 1.00 87.81 79 THR A O 1
ATOM 594 N N . ASP A 1 80 ? 8.274 6.889 -6.885 1.00 90.25 80 ASP A N 1
ATOM 595 C CA . ASP A 1 80 ? 7.702 5.686 -6.288 1.00 90.25 80 ASP A CA 1
ATOM 596 C C . ASP A 1 80 ? 6.236 5.910 -5.946 1.00 90.25 80 ASP A C 1
ATOM 598 O O . ASP A 1 80 ? 5.837 6.956 -5.425 1.00 90.25 80 ASP A O 1
ATOM 602 N N . GLN A 1 81 ? 5.401 4.933 -6.283 1.00 92.38 81 GLN A N 1
ATOM 603 C CA . GLN A 1 81 ? 3.956 5.042 -6.140 1.00 92.38 81 GLN A CA 1
ATOM 604 C C . GLN A 1 81 ? 3.349 3.700 -5.770 1.00 92.38 81 GLN A C 1
ATOM 606 O O . GLN A 1 81 ? 3.754 2.652 -6.270 1.00 92.38 81 GLN A O 1
ATOM 611 N N . ILE A 1 82 ? 2.302 3.750 -4.954 1.00 94.00 82 ILE A N 1
ATOM 612 C CA . ILE A 1 82 ? 1.458 2.594 -4.666 1.00 94.00 82 ILE A CA 1
ATOM 613 C C . ILE A 1 82 ? -0.005 2.997 -4.797 1.00 94.00 82 ILE A C 1
ATOM 615 O O . ILE A 1 82 ? -0.397 4.107 -4.433 1.00 94.00 82 ILE A O 1
ATOM 619 N N . ALA A 1 83 ? -0.814 2.084 -5.328 1.00 94.69 83 ALA A N 1
ATOM 620 C CA . ALA A 1 83 ? -2.255 2.232 -5.405 1.00 94.69 83 ALA A CA 1
ATOM 621 C C . ALA A 1 83 ? -2.936 1.012 -4.779 1.00 94.69 83 ALA A C 1
ATOM 623 O O . ALA A 1 83 ? -2.618 -0.128 -5.116 1.00 94.69 83 ALA A O 1
ATOM 624 N N . LEU A 1 84 ? -3.886 1.259 -3.881 1.00 94.19 84 LEU A N 1
ATOM 625 C CA . LEU A 1 84 ? -4.746 0.242 -3.288 1.00 94.19 84 LEU A CA 1
ATOM 626 C C . LEU A 1 84 ? -6.167 0.442 -3.804 1.00 94.19 84 LEU A C 1
ATOM 628 O O . LEU A 1 84 ? -6.719 1.536 -3.698 1.00 94.19 84 LEU A O 1
ATOM 632 N N . LEU A 1 85 ? -6.748 -0.613 -4.369 1.00 93.62 85 LEU A N 1
ATOM 633 C CA . LEU A 1 85 ? -8.085 -0.584 -4.948 1.00 93.62 85 LEU A CA 1
ATOM 634 C C . LEU A 1 85 ? -9.076 -1.242 -3.985 1.00 93.62 85 LEU A C 1
ATOM 636 O O . LEU A 1 85 ? -8.896 -2.394 -3.591 1.00 93.62 85 LEU A O 1
ATOM 640 N N . PHE A 1 86 ? -10.144 -0.524 -3.651 1.00 92.12 86 PHE A N 1
ATOM 641 C CA . PHE A 1 86 ? -11.214 -0.987 -2.776 1.00 92.12 86 PHE A CA 1
ATOM 642 C C . PHE A 1 86 ? -12.540 -1.016 -3.541 1.00 92.12 86 PHE A C 1
ATOM 644 O O . PHE A 1 86 ? -12.976 0.031 -4.021 1.00 92.12 86 PHE A O 1
ATOM 651 N N . PRO A 1 87 ? -13.211 -2.173 -3.658 1.00 92.19 87 PRO A N 1
ATOM 652 C CA . PRO A 1 87 ? -14.564 -2.234 -4.202 1.00 92.19 87 PRO A CA 1
ATOM 653 C C . PRO A 1 87 ? -15.530 -1.378 -3.374 1.00 92.19 87 PRO A C 1
ATOM 655 O O . PRO A 1 87 ? -15.511 -1.451 -2.145 1.00 92.19 87 PRO A O 1
ATOM 658 N N . LEU A 1 88 ? -16.382 -0.589 -4.035 1.00 89.56 88 LEU A N 1
ATOM 659 C CA . LEU A 1 88 ? -17.410 0.208 -3.348 1.00 89.56 88 LEU A CA 1
ATOM 660 C C . LEU A 1 88 ? -18.693 -0.588 -3.068 1.00 89.56 88 LEU A C 1
ATOM 662 O O . LEU A 1 88 ? -19.402 -0.306 -2.103 1.00 89.56 88 LEU A O 1
ATOM 666 N N . GLY A 1 89 ? -18.986 -1.596 -3.892 1.00 83.06 89 GLY A N 1
ATOM 667 C CA . GLY A 1 89 ? -20.113 -2.505 -3.692 1.00 83.06 89 GLY A CA 1
ATOM 668 C C . GLY A 1 89 ? -19.786 -3.629 -2.704 1.00 83.06 89 GLY A C 1
ATOM 669 O O . GLY A 1 89 ? -18.725 -4.246 -2.780 1.00 83.06 89 GLY A O 1
ATOM 670 N N . GLY A 1 90 ? -20.715 -3.931 -1.793 1.00 72.31 90 GLY A N 1
ATOM 671 C CA . GLY A 1 90 ? -20.614 -5.070 -0.877 1.00 72.31 90 GLY A CA 1
ATOM 672 C C . GLY A 1 90 ? -21.377 -6.297 -1.386 1.00 72.31 90 GLY A C 1
ATOM 673 O O . GLY A 1 90 ? -22.558 -6.198 -1.702 1.00 72.31 90 GLY A O 1
ATOM 674 N N . GLY A 1 91 ? -20.724 -7.463 -1.420 1.00 68.50 91 GLY A N 1
ATOM 675 C CA . GLY A 1 91 ? -21.388 -8.771 -1.562 1.00 68.50 91 GLY A CA 1
ATOM 676 C C . GLY A 1 91 ? -21.747 -9.233 -2.982 1.00 68.50 91 GLY A C 1
ATOM 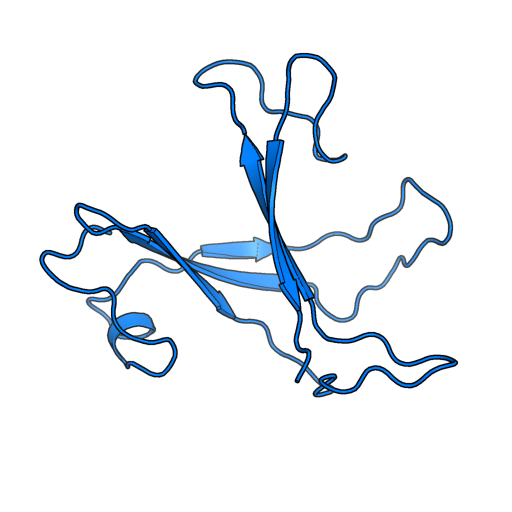677 O O . GLY A 1 91 ? -22.324 -10.308 -3.121 1.00 68.50 91 GLY A O 1
ATOM 678 N N . GLY A 1 92 ? -21.411 -8.456 -4.018 1.00 76.00 92 GLY A N 1
ATOM 679 C CA . GLY A 1 92 ? -21.545 -8.841 -5.429 1.00 76.00 92 GLY A CA 1
ATOM 680 C C . GLY A 1 92 ? -20.272 -9.459 -6.022 1.00 76.00 92 GLY A C 1
ATOM 681 O O . GLY A 1 92 ? -19.306 -9.739 -5.314 1.00 76.00 92 GLY A O 1
ATOM 682 N N . GLU A 1 93 ? -20.263 -9.655 -7.342 1.00 82.69 93 GLU A N 1
ATOM 683 C CA . GLU A 1 93 ? -19.054 -10.048 -8.073 1.00 82.69 93 GLU A CA 1
ATOM 684 C C . GLU A 1 93 ? -17.965 -8.975 -7.921 1.00 82.69 93 GLU A C 1
ATOM 686 O O . GLU A 1 93 ? -18.248 -7.775 -7.971 1.00 82.69 93 GLU A O 1
ATOM 691 N N . LEU A 1 94 ? -16.713 -9.403 -7.735 1.00 85.88 94 LEU A N 1
ATOM 692 C CA . LEU A 1 94 ? -15.598 -8.473 -7.597 1.00 85.88 94 LEU A CA 1
ATOM 693 C C . LEU A 1 94 ? -15.448 -7.610 -8.866 1.00 85.88 94 LEU A C 1
ATOM 695 O O . LEU A 1 94 ? -15.634 -8.101 -9.986 1.00 85.88 94 LEU A O 1
ATOM 699 N N . PRO A 1 95 ? -15.100 -6.320 -8.713 1.00 88.06 95 PRO A N 1
ATOM 700 C CA . PRO A 1 95 ? -14.792 -5.467 -9.848 1.00 88.06 95 PRO A CA 1
ATOM 701 C C . PRO A 1 95 ? -13.591 -6.025 -10.624 1.00 88.06 95 PRO A C 1
ATOM 703 O O . PRO A 1 95 ? -12.695 -6.633 -10.029 1.00 88.06 95 PRO A O 1
ATOM 706 N N . PRO A 1 96 ? -13.538 -5.821 -11.950 1.00 87.12 96 PRO A N 1
ATOM 707 C CA . PRO A 1 96 ? -12.395 -6.249 -12.736 1.00 87.12 96 PRO A CA 1
ATOM 708 C C . PRO A 1 96 ? -11.132 -5.510 -12.284 1.00 87.12 96 PRO A C 1
ATOM 710 O O . PRO A 1 96 ? -11.165 -4.332 -11.920 1.00 87.12 96 PRO A O 1
ATOM 713 N N . ILE A 1 97 ? -9.993 -6.196 -12.381 1.00 84.88 97 ILE A N 1
ATOM 714 C CA . ILE A 1 97 ? -8.673 -5.665 -12.000 1.00 84.88 97 ILE A CA 1
ATOM 715 C C . ILE A 1 97 ? -8.238 -4.449 -12.839 1.00 84.88 97 ILE A C 1
ATOM 717 O O . ILE A 1 97 ? -7.285 -3.760 -12.495 1.00 84.88 97 ILE A O 1
ATOM 721 N N . THR A 1 98 ? -8.957 -4.152 -13.922 1.00 88.00 98 THR A N 1
ATOM 722 C CA . THR A 1 98 ? -8.776 -2.999 -14.812 1.00 88.00 98 THR A CA 1
ATOM 723 C C . THR A 1 98 ? -9.391 -1.713 -14.246 1.00 88.00 98 THR A C 1
ATOM 725 O O . THR A 1 98 ? -9.955 -0.928 -15.000 1.00 88.00 98 THR A O 1
ATOM 728 N N . MET A 1 99 ? -9.299 -1.500 -12.929 1.00 90.88 99 MET A N 1
ATOM 729 C CA . MET A 1 99 ? -9.887 -0.352 -12.217 1.00 90.88 99 MET A CA 1
ATOM 730 C C . MET A 1 99 ? -11.425 -0.306 -12.213 1.00 90.88 99 MET A C 1
ATOM 732 O O . MET A 1 99 ? -12.018 0.770 -12.209 1.00 90.88 99 MET A O 1
ATOM 736 N N . GLY A 1 100 ? -12.084 -1.464 -12.161 1.00 90.75 100 GLY A N 1
ATOM 737 C CA . GLY A 1 100 ? -13.542 -1.519 -12.102 1.00 90.75 100 GLY A CA 1
ATOM 738 C C . GLY A 1 100 ? -14.233 -1.393 -13.461 1.00 90.75 100 GLY A C 1
ATOM 739 O O . GLY A 1 100 ? -13.615 -1.486 -14.522 1.00 90.75 100 GLY A O 1
ATOM 740 N N . ALA A 1 101 ? -15.555 -1.264 -13.413 1.00 90.62 101 ALA A N 1
ATOM 741 C CA . ALA A 1 101 ? -16.429 -1.075 -14.569 1.00 90.62 101 ALA A CA 1
ATOM 742 C C . ALA A 1 101 ? -17.694 -0.320 -14.136 1.00 90.62 101 ALA A C 1
ATOM 744 O O . ALA A 1 101 ? -17.906 -0.100 -12.945 1.00 90.62 101 ALA A O 1
ATOM 745 N N . GLU A 1 102 ? -18.553 0.039 -15.088 1.00 88.25 102 GLU A N 1
ATOM 746 C CA . GLU A 1 102 ? -19.877 0.596 -14.789 1.00 88.25 102 GLU A CA 1
ATOM 747 C C . GLU A 1 102 ? -20.664 -0.336 -13.847 1.00 88.25 102 GLU A C 1
ATOM 749 O O . GLU A 1 102 ? -20.750 -1.547 -14.089 1.00 88.25 102 GLU A O 1
ATOM 754 N N . GLY A 1 103 ? -21.172 0.209 -12.736 1.00 87.38 103 GLY A N 1
ATOM 755 C CA . GLY A 1 103 ? -21.876 -0.541 -11.689 1.00 87.38 103 GLY A CA 1
ATOM 756 C C . GLY A 1 103 ? -20.977 -1.423 -10.812 1.00 87.38 103 GLY A C 1
ATOM 757 O O . GLY A 1 103 ? -21.477 -2.170 -9.968 1.00 87.38 103 GLY A O 1
ATOM 758 N N . ARG A 1 104 ? -19.657 -1.384 -11.027 1.00 89.56 104 ARG A N 1
ATOM 759 C CA . ARG A 1 104 ? -18.622 -2.086 -10.251 1.00 89.56 104 ARG A CA 1
ATOM 760 C C . ARG A 1 104 ? -17.448 -1.146 -10.009 1.00 89.56 104 ARG A C 1
ATOM 762 O O . ARG A 1 104 ? -16.310 -1.410 -10.412 1.00 89.56 104 ARG A O 1
ATOM 769 N N . GLU A 1 105 ? -17.758 -0.020 -9.390 1.00 91.44 105 GLU A N 1
ATOM 770 C CA . GLU A 1 105 ? -16.813 1.046 -9.111 1.00 91.44 105 GLU A CA 1
ATOM 771 C C . GLU A 1 105 ? -15.850 0.663 -7.984 1.00 91.44 105 GLU A C 1
ATOM 773 O O . GLU A 1 105 ? -16.168 -0.084 -7.047 1.00 91.44 105 GLU A O 1
ATOM 778 N N . VAL A 1 106 ? -14.650 1.227 -8.071 1.00 94.19 106 VAL A N 1
ATOM 779 C CA . VAL A 1 106 ? -13.605 1.095 -7.062 1.00 94.19 106 VAL A CA 1
ATOM 780 C C . VAL A 1 106 ? -13.206 2.468 -6.546 1.00 94.19 106 VAL A C 1
ATOM 782 O O . VAL A 1 106 ? -13.194 3.449 -7.287 1.00 94.19 106 VAL A O 1
ATOM 785 N N . ASN A 1 107 ? -12.834 2.526 -5.274 1.00 93.94 107 ASN A N 1
ATOM 786 C CA . ASN A 1 107 ? -12.068 3.629 -4.722 1.00 93.94 107 ASN A CA 1
ATOM 787 C C . ASN A 1 107 ? -10.580 3.291 -4.804 1.00 93.94 107 ASN A C 1
ATOM 789 O O . ASN A 1 107 ? -10.189 2.168 -4.485 1.00 93.94 107 ASN A O 1
ATOM 793 N N . VAL A 1 108 ? -9.752 4.255 -5.201 1.00 94.50 108 VAL A N 1
ATOM 794 C CA . VAL A 1 108 ? -8.305 4.064 -5.314 1.00 94.50 108 VAL A CA 1
ATOM 795 C C . VAL A 1 108 ? -7.603 4.978 -4.330 1.00 94.50 108 VAL A C 1
ATOM 797 O O . VAL A 1 108 ? -7.698 6.200 -4.422 1.00 94.50 108 VAL A O 1
ATOM 800 N N . TRP A 1 109 ? -6.878 4.383 -3.392 1.00 95.50 109 TRP A N 1
ATOM 801 C CA . TRP A 1 109 ? -5.972 5.118 -2.520 1.00 95.50 109 TRP A CA 1
ATOM 802 C C . TRP A 1 109 ? -4.602 5.108 -3.155 1.00 95.50 109 TRP A C 1
ATOM 804 O O . TRP A 1 109 ? -3.990 4.049 -3.279 1.00 95.50 109 TRP A O 1
ATOM 814 N N . GLN A 1 110 ? -4.143 6.281 -3.573 1.00 94.69 110 GLN A N 1
ATOM 815 C CA . GLN A 1 110 ? -2.858 6.442 -4.228 1.00 94.69 110 GLN A CA 1
ATOM 816 C C . GLN A 1 110 ? -1.911 7.239 -3.342 1.00 94.69 110 GLN A C 1
ATOM 818 O O . GLN A 1 110 ? -2.250 8.324 -2.870 1.00 94.69 110 GLN A O 1
ATOM 823 N N . TRP A 1 111 ? -0.708 6.709 -3.169 1.00 93.88 111 TRP A N 1
ATOM 824 C CA . TRP A 1 111 ? 0.412 7.413 -2.564 1.00 93.88 111 TRP A CA 1
ATOM 825 C C . TRP A 1 111 ? 1.520 7.598 -3.597 1.00 93.88 111 TRP A C 1
ATOM 827 O O . TRP A 1 111 ? 1.708 6.749 -4.474 1.00 93.88 111 TRP A O 1
ATOM 837 N N . LYS A 1 112 ? 2.232 8.721 -3.492 1.00 91.44 112 LYS A N 1
ATOM 838 C CA . LYS A 1 112 ? 3.396 9.046 -4.314 1.00 91.44 112 LYS A CA 1
ATOM 839 C C . LYS A 1 112 ? 4.517 9.582 -3.431 1.00 91.44 112 LYS A C 1
ATOM 841 O O . LYS A 1 112 ? 4.255 10.423 -2.572 1.00 91.44 112 LYS A O 1
ATOM 846 N N . ALA A 1 113 ? 5.743 9.156 -3.700 1.00 88.31 113 ALA A N 1
ATOM 847 C CA . ALA A 1 113 ? 6.958 9.727 -3.141 1.00 88.31 113 ALA A CA 1
ATOM 848 C C . ALA A 1 113 ? 7.233 11.081 -3.810 1.00 88.31 113 ALA A C 1
ATOM 850 O O . ALA A 1 113 ? 7.991 11.170 -4.766 1.00 88.31 113 ALA A O 1
ATOM 851 N N . MET A 1 114 ? 6.541 12.134 -3.383 1.00 77.00 114 MET A N 1
ATOM 852 C CA . MET A 1 114 ? 6.765 13.500 -3.865 1.00 77.00 114 MET A CA 1
ATOM 853 C C . MET A 1 114 ? 6.963 14.411 -2.659 1.00 77.00 114 MET A C 1
ATOM 855 O O . MET A 1 114 ? 6.204 14.310 -1.693 1.00 77.00 114 MET A O 1
ATOM 859 N N . TRP A 1 115 ? 7.991 15.255 -2.719 1.00 60.16 115 TRP A N 1
ATOM 860 C CA . TRP A 1 115 ? 8.302 16.261 -1.706 1.00 60.16 115 TRP A CA 1
ATOM 861 C C . TRP A 1 115 ? 7.607 17.595 -1.992 1.00 60.16 115 TRP A C 1
ATOM 863 O O . TRP A 1 115 ? 7.360 17.900 -3.184 1.00 60.16 115 TRP A O 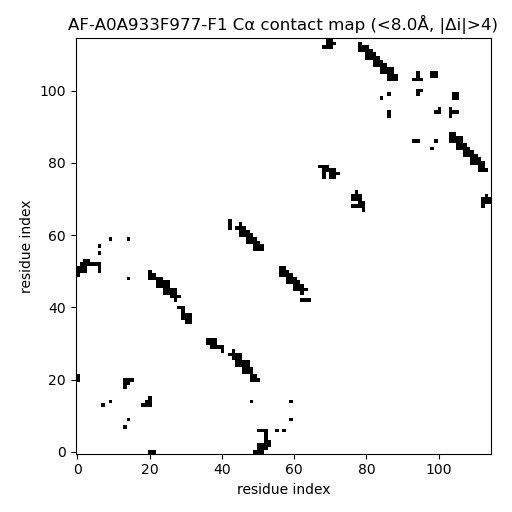1
#

Solvent-accessible surface area (backbone atoms only — not comparable to full-atom values): 7505 Å² total; per-residue (Å²): 85,79,49,98,54,84,82,77,60,92,88,41,64,59,67,77,39,96,89,33,42,68,76,43,80,44,80,50,78,53,59,76,88,54,86,85,63,48,85,77,58,90,66,46,51,37,41,37,28,46,42,30,39,97,88,49,74,49,77,50,76,46,68,84,74,96,66,93,34,46,60,73,51,97,89,81,44,72,45,46,69,51,74,47,81,41,69,71,72,81,93,67,82,79,52,50,93,78,76,27,47,92,99,28,48,53,48,73,52,72,50,64,42,69,127

pLDDT: mean 88.35, std 9.3, range [57.16, 97.19]

Sequence (115 aa):
MTVSGPIPGAGDPFWTSPGGPREIAAELGPQLITNPQWPNPSIKKVALRAVRSESEIAVFVQWEDAAENTESTPGGQYTDQIALLFPLGGGGELPPITMGAEGREVNVWQWKAMW

Radius of gyration: 16.62 Å; Cα contacts (8 Å, |Δi|>4): 171; chains: 1; bounding box: 38×29×45 Å

Mean predicted aligned error: 5.86 Å